Protein AF-D8TN83-F1 (afdb_monomer)

Secondary structure (DSSP, 8-state):
--TT---SPPPHHHHHHHHHHHHHH-TT-HHHHHHTSTT--HHHHHHHIIIII-TTS--SPPPHHHHHHHHHHHHHHTT-HHHHHHHSTT--HHHHHHH-

Solvent-accessible surface area (backbone atoms only — not comparable to full-atom values): 6010 Å² total; per-residue (Å²): 129,76,88,64,60,63,86,68,82,86,48,75,67,55,51,51,50,52,52,50,41,34,70,75,76,37,85,87,49,30,69,64,46,23,74,78,35,86,38,44,48,30,68,54,51,47,52,47,33,75,73,74,63,43,85,68,54,65,84,70,83,87,48,72,68,55,51,55,49,51,52,54,40,34,75,73,57,49,91,42,32,72,60,45,24,68,76,38,78,44,41,45,36,67,55,52,59,71,73,106

Sequence (100 aa):
VNPNITREKWTPEEDSRLTRFVQEIGVGKWATVARHLPGRTDQQCMGRWRRHLDPNIRKDAWTAEEDARLYALYQEYGSSWSMIAKCIANRTPQQCRGRW

Foldseek 3Di:
DPPFADPDDDDPVLLVLLLVCCVVVHPPPLCVSVVSVGNHHSVNSNVCCLQPVPPLADPDDDDPVLVVLLVVVCVVPNLPLCVSCVVRGRYHSVNSVVVD

pLDDT: mean 90.16, std 8.23, range [46.16, 96.69]

Organism: NCBI:txid3068

Structure (mmCIF, N/CA/C/O backbone):
data_AF-D8TN83-F1
#
_entry.id   AF-D8TN83-F1
#
loop_
_atom_site.group_PDB
_atom_site.id
_atom_site.type_symbol
_atom_site.label_atom_id
_atom_site.label_alt_id
_atom_site.label_comp_id
_atom_site.label_asym_id
_atom_site.label_entity_id
_atom_site.label_seq_id
_atom_site.pdbx_PDB_ins_code
_atom_site.Cartn_x
_atom_site.Cartn_y
_atom_site.Cartn_z
_atom_site.occupancy
_atom_site.B_iso_or_equiv
_atom_site.auth_seq_id
_atom_site.auth_comp_id
_atom_site.auth_asym_id
_atom_site.auth_atom_id
_atom_site.pdbx_PDB_model_num
ATOM 1 N N . VAL A 1 1 ? 25.699 3.093 -7.456 1.00 46.16 1 VAL A N 1
ATOM 2 C CA . VAL A 1 1 ? 24.230 3.306 -7.524 1.00 46.16 1 VAL A CA 1
ATOM 3 C C . VAL A 1 1 ? 23.801 2.985 -8.945 1.00 46.16 1 VAL A C 1
ATOM 5 O O . VAL A 1 1 ? 24.421 3.529 -9.845 1.00 46.16 1 VAL A O 1
ATOM 8 N N . ASN A 1 2 ? 22.844 2.073 -9.164 1.00 52.75 2 ASN A N 1
ATOM 9 C CA . ASN A 1 2 ? 22.409 1.709 -10.521 1.00 52.75 2 ASN A CA 1
ATOM 10 C C . ASN A 1 2 ? 21.725 2.924 -11.186 1.00 52.75 2 ASN A C 1
ATOM 12 O O . ASN A 1 2 ? 20.683 3.348 -10.683 1.00 52.75 2 ASN A O 1
ATOM 16 N N . PRO A 1 3 ? 22.279 3.489 -12.277 1.00 62.56 3 PRO A N 1
ATOM 17 C CA . PRO A 1 3 ? 21.786 4.732 -12.884 1.00 62.56 3 PRO A CA 1
ATOM 18 C C . PRO A 1 3 ? 20.418 4.577 -13.564 1.00 62.56 3 PRO A C 1
ATOM 20 O O . PRO A 1 3 ? 19.763 5.569 -13.849 1.00 62.56 3 PRO A O 1
ATOM 23 N N . ASN A 1 4 ? 19.962 3.340 -13.768 1.00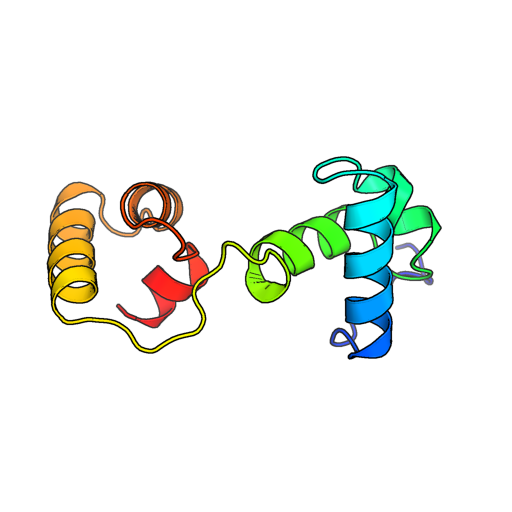 65.81 4 ASN A N 1
ATOM 24 C CA . ASN A 1 4 ? 18.706 3.035 -14.448 1.00 65.81 4 ASN A CA 1
ATOM 25 C C . ASN A 1 4 ? 17.491 2.958 -13.509 1.00 65.81 4 ASN A C 1
ATOM 27 O O . ASN A 1 4 ? 16.421 2.609 -13.982 1.00 65.81 4 ASN A O 1
ATOM 31 N N . ILE A 1 5 ? 17.622 3.212 -12.198 1.00 73.56 5 ILE A N 1
ATOM 32 C CA . ILE A 1 5 ? 16.485 3.124 -11.260 1.00 73.56 5 ILE A CA 1
ATOM 33 C C . ILE A 1 5 ? 15.769 4.473 -11.168 1.00 73.56 5 ILE A C 1
ATOM 35 O O . ILE A 1 5 ? 16.305 5.445 -10.631 1.00 73.56 5 ILE A O 1
ATOM 39 N N . THR A 1 6 ? 14.517 4.497 -11.611 1.00 73.75 6 THR A N 1
ATOM 40 C CA . THR A 1 6 ? 13.654 5.674 -11.594 1.00 73.75 6 THR A CA 1
ATOM 41 C C . THR A 1 6 ? 13.182 5.975 -10.170 1.00 73.75 6 THR A C 1
ATOM 43 O O . THR A 1 6 ? 12.550 5.147 -9.503 1.00 73.75 6 THR A O 1
ATOM 46 N N . ARG A 1 7 ? 13.469 7.193 -9.694 1.00 74.69 7 ARG A N 1
ATOM 47 C CA . ARG A 1 7 ? 12.954 7.741 -8.419 1.00 74.69 7 ARG A CA 1
ATOM 48 C C . ARG A 1 7 ? 11.657 8.540 -8.588 1.00 74.69 7 ARG A C 1
ATOM 50 O O . ARG A 1 7 ? 11.104 9.026 -7.606 1.00 74.69 7 ARG A O 1
ATOM 57 N N . GLU A 1 8 ? 11.188 8.682 -9.822 1.00 76.25 8 GLU A N 1
ATOM 58 C CA . GLU A 1 8 ? 10.007 9.464 -10.185 1.00 76.25 8 GLU A CA 1
ATOM 59 C C . GLU A 1 8 ? 8.701 8.793 -9.736 1.00 76.25 8 GLU A C 1
ATOM 61 O O . GLU A 1 8 ? 8.655 7.593 -9.429 1.00 76.25 8 GLU A O 1
ATOM 66 N N . LYS A 1 9 ? 7.624 9.588 -9.694 1.00 85.69 9 LYS A N 1
ATOM 67 C CA . LYS A 1 9 ? 6.270 9.114 -9.375 1.00 85.69 9 LYS A CA 1
ATOM 68 C C . LYS A 1 9 ? 5.835 8.046 -10.385 1.00 85.69 9 LYS A C 1
ATOM 70 O O . LYS A 1 9 ? 6.262 8.073 -11.531 1.00 85.69 9 LYS A O 1
ATOM 75 N N . TRP A 1 10 ? 5.018 7.097 -9.938 1.00 91.19 10 TRP A N 1
ATOM 76 C CA . TRP A 1 10 ? 4.426 6.084 -10.816 1.00 91.19 10 TRP A CA 1
ATOM 77 C C . TRP A 1 10 ? 3.451 6.731 -11.793 1.00 91.19 10 TRP A C 1
ATOM 79 O O . TRP A 1 10 ? 2.608 7.523 -11.360 1.00 91.19 10 TRP A O 1
ATOM 89 N N . THR A 1 11 ? 3.557 6.389 -13.075 1.00 92.25 11 THR A N 1
ATOM 90 C CA . THR A 1 11 ? 2.591 6.824 -14.090 1.00 92.25 11 THR A CA 1
ATOM 91 C C . THR A 1 11 ? 1.418 5.839 -14.211 1.00 92.25 11 THR A C 1
ATOM 93 O O . THR A 1 11 ? 1.556 4.665 -13.843 1.00 92.25 11 THR A O 1
ATOM 96 N N . PRO A 1 12 ? 0.257 6.268 -14.742 1.00 92.12 12 PRO A N 1
ATOM 97 C CA . PRO A 1 12 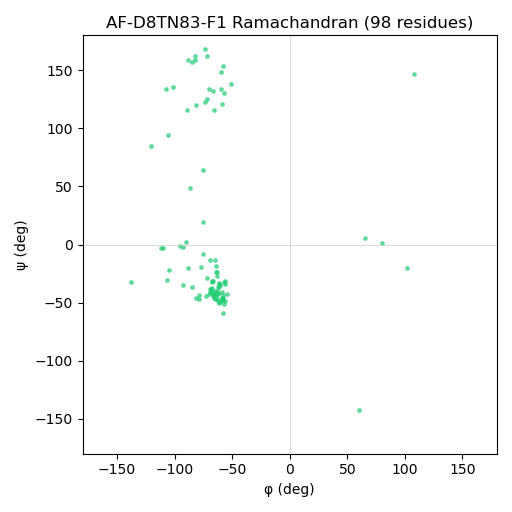? -0.871 5.371 -15.007 1.00 92.12 12 PRO A CA 1
ATOM 98 C C . PRO A 1 12 ? -0.518 4.199 -15.937 1.00 92.12 12 PRO A C 1
ATOM 100 O O . PRO A 1 12 ? -1.045 3.095 -15.790 1.00 92.12 12 PRO A O 1
ATOM 103 N N . GLU A 1 13 ? 0.398 4.408 -16.883 1.00 92.25 13 GLU A N 1
ATOM 104 C CA . GLU A 1 13 ? 0.875 3.373 -17.802 1.00 92.25 13 GLU A CA 1
ATOM 105 C C . GLU A 1 13 ? 1.722 2.333 -17.063 1.00 92.25 13 GLU A C 1
ATOM 107 O O . GLU A 1 13 ? 1.563 1.132 -17.293 1.00 92.25 13 GLU A O 1
ATOM 112 N N . GLU A 1 14 ? 2.602 2.773 -16.157 1.00 92.69 14 GLU A N 1
ATOM 113 C CA . GLU A 1 14 ? 3.373 1.875 -15.295 1.00 92.69 14 GLU A CA 1
ATOM 114 C C . GLU A 1 14 ? 2.461 1.080 -14.357 1.00 92.69 14 GLU A C 1
ATOM 116 O O . GLU A 1 14 ? 2.651 -0.126 -14.205 1.00 92.69 14 GLU A O 1
ATOM 121 N N . ASP A 1 15 ? 1.442 1.719 -13.778 1.00 94.50 15 ASP A N 1
ATOM 122 C CA . ASP A 1 15 ? 0.440 1.052 -12.941 1.00 94.50 15 ASP A CA 1
ATOM 123 C C . ASP A 1 15 ? -0.349 -0.002 -13.724 1.00 94.50 15 ASP A C 1
ATOM 125 O O . ASP A 1 15 ? -0.583 -1.107 -13.226 1.00 94.50 15 ASP A O 1
ATOM 129 N N . SER A 1 16 ? -0.725 0.314 -14.965 1.00 94.44 16 SER A N 1
ATOM 130 C CA . SER A 1 16 ? -1.438 -0.610 -15.852 1.00 94.44 16 SER A CA 1
ATOM 131 C C . SER A 1 16 ? -0.575 -1.824 -16.190 1.00 94.44 16 SER A C 1
ATOM 133 O O . SER A 1 16 ? -1.036 -2.963 -16.096 1.00 94.44 16 SER A O 1
ATOM 135 N N . ARG A 1 17 ? 0.707 -1.605 -16.517 1.00 94.62 17 ARG A N 1
ATOM 136 C CA . ARG A 1 17 ? 1.669 -2.691 -16.762 1.00 94.62 17 ARG A CA 1
ATOM 137 C C . ARG A 1 17 ? 1.897 -3.527 -15.511 1.00 94.62 17 ARG A C 1
ATOM 139 O O . ARG A 1 17 ? 1.837 -4.749 -15.590 1.00 94.62 17 ARG A O 1
ATOM 146 N N . LEU A 1 18 ?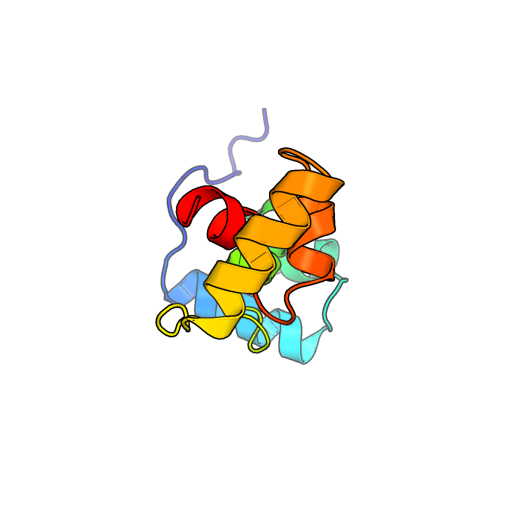 2.124 -2.889 -14.362 1.00 95.25 18 LEU A N 1
ATOM 147 C CA . LEU A 1 18 ? 2.311 -3.579 -13.089 1.00 95.25 18 LEU A CA 1
ATOM 148 C C . LEU A 1 18 ? 1.096 -4.448 -12.766 1.00 95.25 18 LEU A C 1
ATOM 150 O O . LEU A 1 18 ? 1.257 -5.620 -12.441 1.00 95.25 18 LEU A O 1
ATOM 154 N N . THR A 1 19 ? -0.110 -3.909 -12.925 1.00 95.12 19 T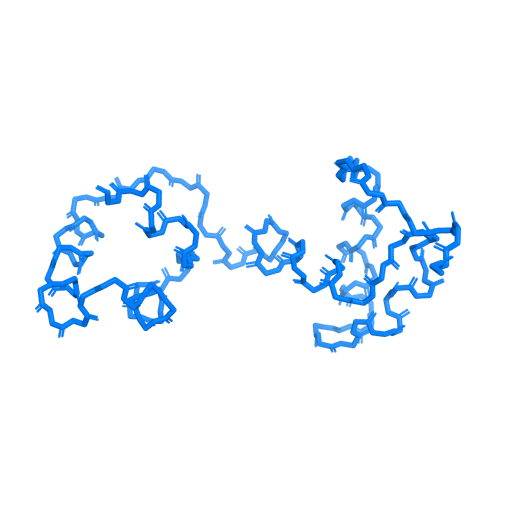HR A N 1
ATOM 155 C CA . THR A 1 19 ? -1.347 -4.650 -12.669 1.00 95.12 19 THR A CA 1
ATOM 156 C C . THR A 1 19 ? -1.487 -5.854 -13.584 1.00 95.12 19 THR A C 1
ATOM 158 O O . THR A 1 19 ? -1.701 -6.966 -13.103 1.00 95.12 19 THR A O 1
ATOM 161 N N . ARG A 1 20 ? -1.279 -5.656 -14.887 1.00 95.81 20 ARG A N 1
ATOM 162 C CA . ARG A 1 20 ? -1.313 -6.730 -15.878 1.00 95.81 20 ARG A CA 1
ATOM 163 C C . ARG A 1 20 ? -0.309 -7.838 -15.554 1.00 95.81 20 ARG A C 1
ATOM 165 O O . ARG A 1 20 ? -0.685 -9.001 -15.474 1.00 95.81 20 ARG A O 1
ATOM 172 N N . PHE A 1 21 ? 0.956 -7.494 -15.320 1.00 95.44 21 PHE A N 1
ATOM 173 C CA . PHE A 1 21 ? 1.992 -8.492 -15.047 1.00 95.44 21 PHE A CA 1
ATOM 174 C C . PHE A 1 21 ? 1.784 -9.208 -13.714 1.00 95.44 21 PHE A C 1
ATOM 176 O O . PHE A 1 21 ? 2.094 -10.389 -13.608 1.00 95.44 21 PHE A O 1
ATOM 183 N N . VAL A 1 22 ? 1.229 -8.542 -12.700 1.00 95.25 22 VAL A N 1
ATOM 184 C CA . VAL A 1 22 ? 0.860 -9.206 -11.443 1.00 95.25 22 VAL A CA 1
ATOM 185 C C . VAL A 1 22 ? -0.287 -10.195 -11.651 1.00 95.25 22 VAL A C 1
ATOM 187 O O . VAL A 1 22 ? -0.254 -11.268 -11.052 1.00 95.25 22 VAL A O 1
ATOM 190 N N . GLN A 1 23 ? -1.257 -9.881 -12.512 1.00 93.38 23 GLN A N 1
ATOM 191 C CA . GLN A 1 23 ? -2.331 -10.810 -12.878 1.00 93.38 23 GLN A CA 1
ATOM 192 C C . GLN A 1 23 ? -1.809 -12.011 -13.682 1.00 93.38 23 GLN A C 1
ATOM 194 O O . GLN A 1 23 ? -2.206 -13.138 -13.406 1.00 93.38 23 GLN A O 1
ATOM 199 N N . GLU A 1 24 ? -0.895 -11.791 -14.632 1.00 94.69 24 GLU A N 1
ATOM 200 C CA . GLU A 1 24 ? -0.320 -12.855 -15.471 1.00 94.69 24 GLU A CA 1
ATOM 201 C C . GLU A 1 24 ? 0.667 -13.755 -14.698 1.00 94.69 24 GLU A C 1
ATOM 203 O O . GLU A 1 24 ? 0.645 -14.978 -14.830 1.00 94.69 24 GLU A O 1
ATOM 208 N N . ILE A 1 25 ? 1.554 -13.170 -13.887 1.00 94.69 25 ILE A N 1
ATOM 209 C CA . ILE A 1 25 ? 2.657 -13.886 -13.222 1.00 94.69 25 ILE A CA 1
ATOM 210 C C . ILE A 1 25 ? 2.257 -14.375 -11.816 1.00 94.69 25 ILE A C 1
ATOM 212 O O . ILE A 1 25 ? 2.712 -15.439 -11.365 1.00 94.69 25 ILE A O 1
ATOM 216 N N . GLY A 1 26 ? 1.425 -13.600 -11.119 1.00 91.31 26 GLY A N 1
ATOM 217 C CA . GLY A 1 26 ? 0.972 -13.828 -9.748 1.00 91.31 26 GLY A CA 1
ATOM 218 C C . GLY A 1 26 ? 1.583 -12.86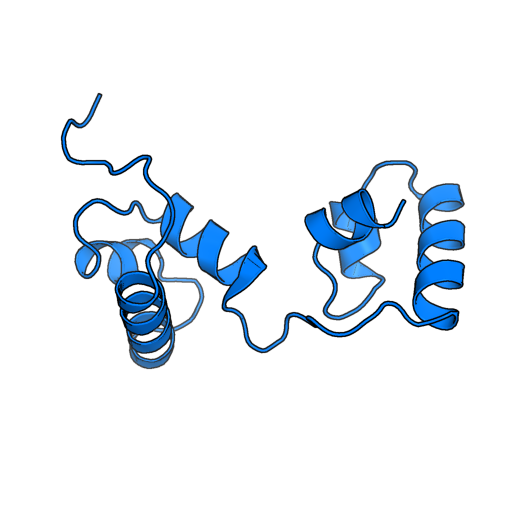8 -8.718 1.00 91.31 26 GLY A C 1
ATOM 219 O O . GLY A 1 26 ? 2.751 -12.466 -8.800 1.00 91.31 26 GLY A O 1
ATOM 220 N N . VAL A 1 27 ? 0.792 -12.545 -7.690 1.00 91.69 27 VAL A N 1
ATOM 221 C CA . VAL A 1 27 ? 1.205 -11.720 -6.542 1.00 91.69 27 VAL A CA 1
ATOM 222 C C . VAL A 1 27 ? 2.377 -12.385 -5.811 1.00 91.69 27 VAL A C 1
ATOM 224 O O . VAL A 1 27 ? 2.352 -13.579 -5.529 1.00 91.69 27 VAL A O 1
ATOM 227 N N . GLY A 1 28 ? 3.416 -11.611 -5.485 1.00 89.12 28 GLY A N 1
ATOM 228 C CA . GLY A 1 28 ? 4.594 -12.105 -4.757 1.00 89.12 28 GLY A CA 1
ATOM 229 C C . GLY A 1 28 ? 5.821 -12.373 -5.631 1.00 89.12 28 GLY A C 1
ATOM 230 O O . GLY A 1 28 ? 6.942 -12.333 -5.128 1.00 89.12 28 GLY A O 1
ATOM 231 N N . LYS A 1 29 ? 5.656 -12.551 -6.947 1.00 93.62 29 LYS A N 1
ATOM 232 C CA . LYS A 1 29 ? 6.766 -12.787 -7.890 1.00 93.62 29 LYS A CA 1
ATOM 233 C C . LYS A 1 29 ? 7.382 -11.477 -8.412 1.00 93.62 29 LYS A C 1
ATOM 235 O O . LYS A 1 29 ? 7.603 -11.304 -9.612 1.00 93.62 29 LYS A O 1
ATOM 240 N N . TRP A 1 30 ? 7.685 -10.550 -7.501 1.00 94.75 30 TRP A N 1
ATOM 241 C CA . TRP A 1 30 ? 8.087 -9.169 -7.814 1.00 94.75 30 TRP A CA 1
ATOM 242 C C . TRP A 1 30 ? 9.366 -9.061 -8.637 1.00 94.75 30 TRP A C 1
ATOM 244 O O . TRP A 1 30 ? 9.443 -8.217 -9.521 1.00 94.75 30 TRP A O 1
ATOM 254 N N . ALA A 1 31 ? 10.339 -9.942 -8.394 1.00 93.25 31 ALA A N 1
ATOM 255 C CA . ALA A 1 31 ? 11.573 -9.983 -9.173 1.00 93.25 31 ALA A CA 1
ATOM 256 C C . ALA A 1 31 ? 11.312 -10.272 -10.657 1.00 93.25 31 ALA A C 1
ATOM 258 O O . ALA A 1 31 ? 11.999 -9.727 -11.512 1.00 93.25 31 ALA A O 1
ATOM 259 N N . THR A 1 32 ? 10.308 -11.094 -10.974 1.00 93.38 32 THR A N 1
ATOM 260 C CA . THR A 1 32 ? 9.930 -11.391 -12.363 1.00 93.38 32 THR A CA 1
ATOM 261 C C . THR A 1 32 ? 9.115 -10.254 -12.957 1.00 93.38 32 THR A C 1
ATOM 263 O O . THR A 1 32 ? 9.415 -9.818 -14.060 1.00 93.38 32 THR A O 1
ATOM 266 N N . VAL A 1 33 ? 8.162 -9.708 -12.199 1.00 94.12 33 VAL A N 1
ATOM 267 C CA . VAL A 1 33 ? 7.366 -8.542 -12.613 1.00 94.12 33 VAL A CA 1
ATOM 268 C C . VAL A 1 33 ? 8.258 -7.334 -12.937 1.00 94.12 33 VAL A C 1
ATOM 270 O O . VAL A 1 33 ? 8.079 -6.701 -13.973 1.00 94.12 33 VAL A O 1
ATOM 273 N N . ALA A 1 34 ? 9.270 -7.053 -12.111 1.00 93.12 34 ALA A N 1
ATOM 274 C CA . ALA A 1 34 ? 10.194 -5.936 -12.309 1.00 93.12 34 ALA A CA 1
ATOM 275 C C . ALA A 1 34 ? 11.021 -6.044 -13.601 1.00 93.12 34 ALA A C 1
ATOM 277 O O . ALA A 1 34 ? 11.366 -5.021 -14.185 1.00 93.12 34 ALA A O 1
ATOM 278 N N . ARG A 1 35 ? 11.280 -7.257 -14.122 1.00 92.50 35 ARG A N 1
ATOM 279 C CA . ARG A 1 35 ? 11.956 -7.422 -15.428 1.00 92.50 35 ARG A CA 1
ATOM 280 C C . ARG A 1 35 ? 11.146 -6.838 -16.585 1.00 92.50 35 ARG A C 1
ATOM 282 O O . ARG A 1 35 ? 11.727 -6.490 -17.607 1.00 92.50 35 ARG A O 1
ATOM 289 N N . HIS A 1 36 ? 9.829 -6.718 -16.424 1.00 90.88 36 HIS A N 1
ATOM 290 C CA . HIS A 1 36 ? 8.931 -6.143 -17.422 1.00 90.88 36 HIS A CA 1
ATOM 291 C C . HIS A 1 36 ? 8.632 -4.649 -17.192 1.00 90.88 36 HIS A C 1
ATOM 293 O O . HIS A 1 36 ? 7.909 -4.034 -17.979 1.00 90.88 36 HIS A O 1
ATOM 299 N N . LEU A 1 37 ? 9.185 -4.052 -16.131 1.00 90.06 37 LEU A N 1
ATOM 300 C CA . LEU A 1 37 ? 9.030 -2.640 -15.783 1.00 90.06 37 LEU A CA 1
ATOM 301 C C . LEU A 1 37 ? 10.412 -1.974 -15.748 1.00 90.06 37 LEU A C 1
ATOM 303 O O . LEU A 1 37 ? 11.030 -1.885 -14.684 1.00 90.06 37 LEU A O 1
ATOM 307 N N . PRO A 1 38 ? 10.929 -1.520 -16.905 1.00 87.94 38 PRO A N 1
ATOM 308 C CA . PRO A 1 38 ? 12.246 -0.907 -16.966 1.00 87.94 38 PRO A CA 1
ATOM 309 C C . PRO A 1 38 ? 12.315 0.296 -16.024 1.00 87.94 38 PRO A C 1
ATOM 311 O O . PRO A 1 38 ? 11.436 1.153 -16.007 1.00 87.94 38 PRO A O 1
ATOM 314 N N . GLY A 1 39 ? 13.364 0.324 -15.209 1.00 88.38 39 GLY A N 1
ATOM 315 C CA . GLY A 1 39 ? 13.603 1.367 -14.217 1.00 88.38 39 GLY A CA 1
ATOM 316 C C . GLY A 1 39 ? 12.820 1.255 -12.911 1.00 88.38 39 GLY A C 1
ATOM 317 O O . GLY A 1 39 ? 13.038 2.076 -12.018 1.00 88.38 39 GLY A O 1
ATOM 318 N N . ARG A 1 40 ? 11.997 0.213 -12.733 1.00 91.06 40 ARG A N 1
ATOM 319 C CA . ARG A 1 40 ? 11.390 -0.127 -11.441 1.00 91.06 40 ARG A CA 1
ATOM 320 C C . ARG A 1 40 ? 12.028 -1.376 -10.847 1.00 91.06 40 ARG A C 1
ATOM 322 O O . ARG A 1 40 ? 12.214 -2.384 -11.519 1.00 91.06 40 ARG A O 1
ATOM 329 N N . THR A 1 41 ? 12.351 -1.321 -9.560 1.00 92.75 41 THR A N 1
ATOM 330 C CA . THR A 1 41 ? 12.828 -2.488 -8.811 1.00 92.75 41 THR A CA 1
ATOM 331 C C . THR A 1 41 ? 11.665 -3.350 -8.333 1.00 92.75 41 THR A C 1
ATOM 333 O O . THR A 1 41 ? 10.517 -2.909 -8.238 1.00 92.75 41 THR A O 1
ATOM 336 N N . ASP A 1 42 ? 11.970 -4.589 -7.969 1.00 92.81 42 ASP A N 1
ATOM 337 C CA . ASP A 1 42 ? 11.048 -5.521 -7.322 1.00 92.81 42 ASP A CA 1
ATOM 338 C C . ASP A 1 42 ? 10.431 -4.933 -6.042 1.00 92.81 42 ASP A C 1
ATOM 340 O O . ASP A 1 42 ? 9.216 -5.000 -5.845 1.00 92.81 42 ASP A O 1
ATOM 344 N N . GLN A 1 43 ? 11.238 -4.264 -5.214 1.00 91.44 43 GLN A N 1
ATOM 345 C CA . GLN A 1 43 ? 10.768 -3.578 -4.010 1.00 91.44 43 GLN A CA 1
ATOM 346 C C . GLN A 1 43 ? 9.798 -2.434 -4.330 1.00 91.44 43 GLN A C 1
ATOM 348 O O . GLN A 1 43 ? 8.792 -2.268 -3.634 1.00 91.44 43 GLN A O 1
ATOM 353 N N . GLN A 1 44 ? 10.063 -1.659 -5.389 1.00 92.94 44 GLN A N 1
ATOM 354 C CA . GLN A 1 44 ? 9.160 -0.598 -5.839 1.00 92.94 44 GLN A CA 1
ATOM 355 C C . GLN A 1 44 ? 7.837 -1.180 -6.349 1.00 92.94 44 GLN A C 1
ATOM 357 O O . GLN A 1 44 ? 6.779 -0.680 -5.969 1.00 92.94 44 GLN A O 1
ATOM 362 N N . CYS A 1 45 ? 7.884 -2.254 -7.142 1.00 94.38 45 CYS A N 1
ATOM 363 C CA . CYS A 1 45 ? 6.694 -2.940 -7.651 1.00 94.38 45 CYS A CA 1
ATOM 364 C C . CYS A 1 45 ? 5.829 -3.482 -6.504 1.00 94.38 45 CYS A C 1
ATOM 366 O O . CYS A 1 45 ? 4.632 -3.203 -6.435 1.00 94.38 45 CYS A O 1
ATOM 368 N N . MET A 1 46 ? 6.448 -4.189 -5.553 1.00 94.12 46 MET A N 1
ATOM 369 C CA . MET A 1 46 ? 5.774 -4.701 -4.358 1.00 94.12 46 MET A CA 1
ATOM 370 C C . MET 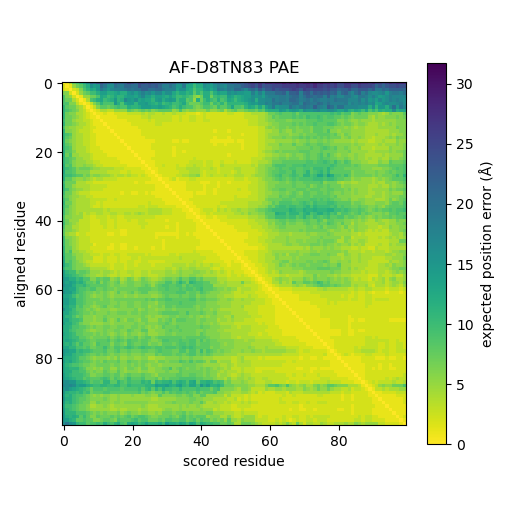A 1 46 ? 5.138 -3.572 -3.542 1.00 94.12 46 MET A C 1
ATOM 372 O O . MET A 1 46 ? 3.987 -3.676 -3.116 1.00 94.12 46 MET A O 1
ATOM 376 N N . GLY A 1 47 ? 5.895 -2.498 -3.300 1.00 92.25 47 GLY A N 1
ATOM 377 C CA . GLY A 1 47 ? 5.431 -1.349 -2.534 1.00 92.25 47 GLY A CA 1
ATOM 378 C C . GLY A 1 47 ? 4.252 -0.650 -3.204 1.00 92.25 47 GLY A C 1
ATOM 379 O O . GLY A 1 47 ? 3.285 -0.316 -2.522 1.00 92.25 47 GLY A O 1
ATOM 380 N N . ARG A 1 48 ? 4.303 -0.471 -4.530 1.00 94.12 48 ARG A N 1
ATOM 381 C CA . ARG A 1 48 ? 3.216 0.135 -5.305 1.00 94.12 48 ARG A CA 1
ATOM 382 C C . ARG A 1 48 ? 1.958 -0.724 -5.264 1.00 94.12 48 ARG A C 1
ATOM 384 O O . ARG A 1 48 ? 0.886 -0.199 -4.963 1.00 94.12 48 ARG A O 1
ATOM 391 N N . TRP A 1 49 ? 2.102 -2.033 -5.476 1.00 94.00 49 TRP A N 1
ATOM 392 C CA . TRP A 1 49 ? 0.986 -2.973 -5.423 1.00 94.00 49 TRP A CA 1
ATOM 393 C C . TRP A 1 49 ? 0.279 -2.939 -4.068 1.00 94.00 49 TRP A C 1
ATOM 395 O O . TRP A 1 49 ? -0.887 -2.562 -3.989 1.00 94.00 49 TRP A O 1
ATOM 405 N N . ARG A 1 50 ? 1.020 -3.219 -2.988 1.00 90.38 50 ARG A N 1
ATOM 406 C CA . ARG A 1 50 ? 0.486 -3.335 -1.619 1.00 90.38 50 ARG A CA 1
ATOM 407 C C . ARG A 1 50 ? -0.092 -2.044 -1.039 1.00 90.38 50 ARG A C 1
ATOM 409 O O . ARG A 1 50 ? -0.709 -2.092 0.020 1.00 90.38 50 ARG A O 1
ATOM 416 N N . ARG A 1 51 ? 0.164 -0.889 -1.659 1.00 88.69 51 ARG A N 1
ATOM 417 C CA . ARG A 1 51 ? -0.331 0.413 -1.183 1.00 88.69 51 ARG A CA 1
ATOM 418 C C . ARG A 1 51 ? -1.455 0.981 -2.040 1.00 88.69 51 ARG A C 1
ATOM 420 O O . ARG A 1 51 ? -2.276 1.720 -1.509 1.00 88.69 51 ARG A O 1
ATOM 427 N N . HIS A 1 52 ? -1.478 0.682 -3.341 1.00 89.12 52 HIS A N 1
ATOM 428 C CA . HIS A 1 52 ? -2.343 1.402 -4.281 1.00 89.12 52 HIS A CA 1
ATOM 429 C C . HIS A 1 52 ? -3.065 0.537 -5.318 1.00 89.12 52 HIS A C 1
ATOM 431 O O . HIS A 1 52 ? -4.162 0.926 -5.730 1.00 89.12 52 HIS A O 1
ATOM 437 N N . LEU A 1 53 ? -2.471 -0.571 -5.776 1.00 92.19 53 LEU A N 1
ATOM 438 C CA . LEU A 1 53 ? -3.008 -1.335 -6.914 1.00 92.19 53 LEU A CA 1
ATOM 439 C C . LEU A 1 53 ? -3.706 -2.630 -6.517 1.00 92.19 53 LEU A C 1
ATOM 441 O O . LEU A 1 53 ? -4.531 -3.109 -7.287 1.00 92.19 53 LEU A O 1
ATOM 445 N N . ASP A 1 54 ? -3.406 -3.182 -5.340 1.00 90.44 54 ASP A N 1
ATOM 446 C CA . ASP A 1 54 ? -4.101 -4.370 -4.856 1.00 90.44 54 ASP A CA 1
ATOM 447 C C . ASP A 1 54 ? -5.612 -4.077 -4.756 1.00 90.44 54 ASP A C 1
ATOM 449 O O . ASP A 1 54 ? -6.000 -3.139 -4.048 1.00 90.44 54 ASP A O 1
ATOM 453 N N . PRO A 1 55 ? -6.471 -4.837 -5.462 1.00 88.50 55 PRO A N 1
ATOM 454 C CA . PRO A 1 55 ? -7.912 -4.598 -5.479 1.00 88.50 55 PRO A CA 1
ATOM 455 C C . PRO A 1 55 ? -8.559 -4.788 -4.104 1.00 88.50 55 PRO A C 1
ATOM 457 O O . PRO A 1 55 ? -9.646 -4.267 -3.871 1.00 88.50 55 PRO A O 1
ATOM 460 N N . ASN A 1 56 ? -7.891 -5.483 -3.179 1.00 87.44 56 ASN A N 1
ATOM 461 C CA . ASN A 1 56 ? -8.373 -5.635 -1.811 1.00 87.44 56 ASN A CA 1
ATOM 462 C C . ASN A 1 56 ? -8.173 -4.369 -0.968 1.00 87.44 56 ASN A C 1
ATOM 464 O O . ASN A 1 56 ? -8.652 -4.319 0.157 1.00 87.44 56 ASN A O 1
ATOM 468 N N . ILE A 1 57 ? -7.469 -3.343 -1.457 1.00 88.62 57 ILE A N 1
ATOM 469 C CA . ILE A 1 57 ? -7.275 -2.097 -0.709 1.00 88.62 57 ILE A CA 1
ATOM 470 C C . ILE A 1 57 ? -8.503 -1.204 -0.866 1.00 88.62 57 ILE A C 1
ATOM 472 O O . ILE A 1 57 ? -8.820 -0.732 -1.961 1.00 88.62 57 ILE A O 1
ATOM 476 N N . ARG A 1 58 ? -9.141 -0.890 0.260 1.00 87.94 58 ARG A N 1
ATOM 477 C CA . ARG A 1 58 ? -10.258 0.053 0.330 1.00 87.94 58 ARG A CA 1
ATOM 478 C C . ARG A 1 58 ? -9.788 1.485 0.126 1.00 87.94 58 ARG A C 1
ATOM 480 O O . ARG A 1 58 ? -8.904 1.966 0.837 1.00 87.94 58 ARG A O 1
ATOM 487 N N . LYS A 1 59 ? -10.391 2.172 -0.844 1.00 84.69 59 LYS A N 1
ATOM 488 C CA . LYS A 1 59 ? -10.099 3.574 -1.207 1.00 84.69 59 LYS A CA 1
ATOM 489 C C . LYS A 1 59 ? -11.236 4.532 -0.845 1.00 84.69 59 LYS A C 1
ATOM 491 O O . LYS A 1 59 ? -11.112 5.732 -1.058 1.00 84.69 59 LYS A O 1
ATOM 496 N N . ASP A 1 60 ? -12.327 3.997 -0.322 1.00 88.00 60 ASP A N 1
ATOM 497 C CA . ASP A 1 60 ? -13.495 4.728 0.141 1.00 88.00 60 ASP A CA 1
ATOM 498 C C . ASP A 1 60 ? -13.234 5.448 1.473 1.00 88.00 60 ASP A C 1
ATOM 500 O O . ASP A 1 60 ? -12.212 5.231 2.138 1.00 88.00 60 ASP A O 1
ATOM 504 N N . ALA A 1 61 ? -14.161 6.336 1.839 1.00 90.56 61 ALA A N 1
ATOM 505 C CA . ALA A 1 61 ? -14.107 7.091 3.085 1.00 90.56 61 ALA A CA 1
ATOM 506 C C . ALA A 1 61 ? -14.062 6.158 4.306 1.00 90.56 61 ALA A C 1
ATOM 508 O O . ALA A 1 61 ? -14.516 5.017 4.247 1.00 90.56 61 ALA A O 1
ATOM 509 N N . TRP A 1 62 ? -13.480 6.639 5.404 1.00 92.81 62 TRP A N 1
ATOM 510 C CA . TRP A 1 62 ? -13.490 5.918 6.674 1.00 92.81 62 TRP A CA 1
ATOM 511 C C . TRP A 1 62 ? -14.897 5.921 7.261 1.00 92.81 62 TRP A C 1
ATOM 513 O O . TRP A 1 62 ? -15.567 6.954 7.283 1.00 92.81 62 TRP A O 1
ATOM 523 N N . THR A 1 63 ? -15.330 4.755 7.716 1.00 93.19 63 THR A N 1
ATOM 524 C CA . THR A 1 63 ? -16.586 4.586 8.448 1.00 93.19 63 THR A CA 1
ATOM 525 C C . THR A 1 63 ? -16.381 4.865 9.938 1.00 93.19 63 THR A C 1
ATOM 527 O O . THR A 1 63 ? -15.266 4.746 10.453 1.00 93.19 63 THR A O 1
ATOM 530 N N . ALA A 1 64 ? -17.456 5.212 10.650 1.00 93.75 64 ALA A N 1
ATOM 531 C CA . ALA A 1 64 ? -17.392 5.454 12.092 1.00 93.75 64 ALA A CA 1
ATOM 532 C C . ALA A 1 64 ? -16.948 4.193 12.859 1.00 93.75 64 ALA A C 1
ATOM 534 O O . ALA A 1 64 ? -16.232 4.279 13.855 1.00 93.75 64 ALA A O 1
ATOM 535 N N . GLU A 1 65 ? -17.318 3.012 12.361 1.00 92.62 65 GLU A N 1
ATOM 536 C CA . GLU A 1 65 ? -16.911 1.718 12.902 1.00 92.62 65 GLU A CA 1
ATOM 537 C C . GLU A 1 65 ? -15.405 1.480 12.729 1.00 92.62 65 GLU A C 1
ATOM 539 O O . GLU A 1 65 ? -14.741 0.998 13.650 1.00 92.62 65 GLU A O 1
ATOM 544 N N . GLU A 1 66 ? -14.847 1.828 11.564 1.00 93.38 66 GLU A N 1
ATOM 545 C CA . GLU A 1 66 ? -13.403 1.752 11.326 1.00 93.38 66 GLU A CA 1
ATOM 546 C C . GLU A 1 66 ? -12.632 2.725 12.223 1.00 93.38 66 GLU A C 1
ATOM 548 O O . GLU A 1 66 ? -11.590 2.343 12.752 1.00 93.38 66 GLU A O 1
ATOM 553 N N . ASP A 1 67 ? -13.142 3.941 12.436 1.00 94.06 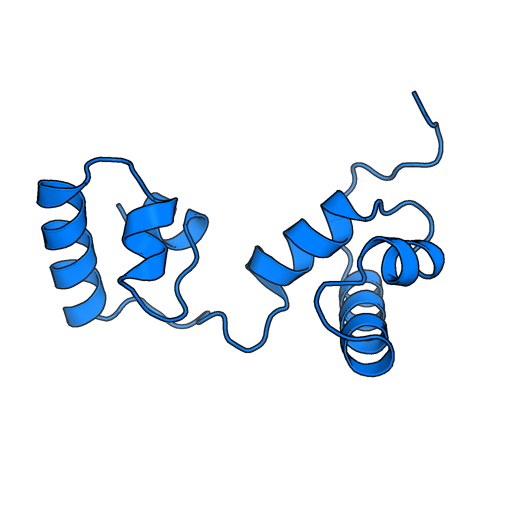67 ASP A N 1
ATOM 554 C CA . ASP A 1 67 ? -12.519 4.930 13.323 1.00 94.06 67 ASP A CA 1
ATOM 555 C C . ASP A 1 67 ? -12.531 4.483 14.787 1.00 94.06 67 ASP A C 1
ATOM 557 O O . ASP A 1 67 ? -11.499 4.533 15.462 1.00 94.06 67 ASP A O 1
ATOM 561 N N . ALA A 1 68 ? -13.671 3.987 15.277 1.00 94.88 68 ALA A N 1
ATOM 562 C CA . ALA A 1 68 ? -13.781 3.448 16.631 1.00 94.88 68 ALA A CA 1
ATOM 563 C C . ALA A 1 68 ? -12.805 2.279 16.837 1.00 94.88 68 ALA A C 1
ATOM 565 O O . ALA A 1 68 ? -12.134 2.181 17.868 1.00 94.88 68 ALA A O 1
ATOM 566 N N . ARG A 1 69 ? -12.671 1.416 15.823 1.00 94.56 69 ARG A N 1
ATOM 567 C CA . ARG A 1 69 ? -11.732 0.295 15.848 1.00 94.56 69 ARG A CA 1
ATOM 568 C C . ARG A 1 69 ? -10.278 0.752 15.779 1.00 94.56 69 ARG A C 1
ATOM 570 O O . ARG A 1 69 ? -9.451 0.206 16.502 1.00 94.56 69 ARG A O 1
ATOM 577 N N . LEU A 1 70 ? -9.963 1.752 14.957 1.00 95.25 70 LEU A N 1
ATOM 578 C CA . LEU A 1 70 ? -8.635 2.365 14.880 1.00 95.25 70 LEU A CA 1
ATOM 579 C C . LEU A 1 70 ? -8.217 2.936 16.236 1.00 95.25 70 LEU A C 1
ATOM 581 O O . LEU A 1 70 ? -7.110 2.658 16.692 1.00 95.25 70 LEU A O 1
ATOM 585 N N . TYR A 1 71 ? -9.118 3.665 16.897 1.00 95.62 71 TYR A N 1
ATOM 586 C CA . TYR A 1 71 ? -8.879 4.213 18.227 1.00 95.62 71 TYR A CA 1
ATOM 587 C C . TYR A 1 71 ? -8.624 3.110 19.258 1.00 95.62 71 TYR A C 1
ATOM 589 O O . TYR A 1 71 ? -7.605 3.145 19.946 1.00 95.62 71 TYR A O 1
ATOM 597 N N . ALA A 1 72 ? -9.495 2.097 19.325 1.00 96.25 72 ALA A N 1
ATOM 598 C CA . ALA A 1 72 ? -9.343 0.981 20.258 1.00 96.25 72 ALA A CA 1
ATOM 599 C C . ALA A 1 72 ? -8.017 0.226 20.054 1.00 96.25 72 ALA A C 1
ATOM 601 O O . ALA A 1 72 ? -7.283 -0.020 21.009 1.00 96.25 72 ALA A O 1
ATOM 602 N N . LEU A 1 73 ? -7.665 -0.076 18.801 1.00 95.94 73 LEU A N 1
ATOM 603 C CA . LEU A 1 73 ? -6.418 -0.764 18.467 1.00 95.94 73 LEU A CA 1
ATOM 604 C C . LEU A 1 73 ? -5.178 0.090 18.754 1.00 95.94 73 LEU A C 1
ATOM 606 O O . LEU A 1 73 ? -4.131 -0.460 19.088 1.00 95.94 73 LEU A O 1
ATOM 610 N N . TYR A 1 74 ? -5.268 1.418 18.635 1.00 96.25 74 TYR A N 1
ATOM 611 C CA . TYR A 1 74 ? -4.175 2.308 19.023 1.00 96.25 74 TYR A CA 1
ATOM 612 C C . TYR A 1 74 ? -3.962 2.318 20.541 1.00 96.25 74 TYR A C 1
ATOM 614 O O . TYR A 1 74 ? -2.818 2.326 20.986 1.00 96.25 74 TYR A O 1
ATOM 622 N N . GLN A 1 75 ? -5.032 2.266 21.343 1.00 96.69 75 GLN A N 1
ATOM 623 C CA . GLN A 1 75 ? -4.895 2.135 22.800 1.00 96.69 75 GLN A CA 1
ATOM 624 C C . GLN A 1 75 ? -4.190 0.828 23.194 1.00 96.69 75 GLN A C 1
ATOM 626 O O . GLN A 1 75 ? -3.429 0.809 24.156 1.00 96.69 75 GLN A O 1
ATOM 631 N N . GLU A 1 76 ? -4.407 -0.250 22.438 1.00 95.88 76 GLU A N 1
ATOM 632 C CA . GLU A 1 76 ? -3.810 -1.562 22.708 1.00 95.88 76 GLU A CA 1
ATOM 633 C C . GLU A 1 76 ? -2.366 -1.693 22.189 1.00 95.88 76 GLU A C 1
ATOM 635 O O . GLU A 1 76 ? -1.484 -2.167 22.903 1.00 95.88 76 GLU A O 1
ATOM 640 N N . TYR A 1 77 ? -2.103 -1.271 20.948 1.00 95.31 77 TYR A N 1
ATOM 641 C CA . TYR A 1 77 ? -0.837 -1.531 20.246 1.00 95.31 77 TYR A CA 1
ATOM 642 C C . TYR A 1 77 ? 0.033 -0.285 20.013 1.00 95.31 77 TYR A C 1
ATOM 644 O O . TYR A 1 77 ? 1.129 -0.390 19.442 1.00 95.31 77 TYR A O 1
ATOM 652 N N . GLY A 1 78 ? -0.437 0.901 20.403 1.00 94.12 78 GLY A N 1
ATOM 653 C CA . GLY A 1 78 ? 0.222 2.179 20.138 1.00 94.12 78 GLY A CA 1
ATOM 654 C C . GLY A 1 78 ? 0.389 2.458 18.642 1.00 94.12 78 GLY A C 1
ATOM 655 O O . GLY A 1 78 ? -0.436 2.088 17.812 1.00 94.12 78 GLY A O 1
ATOM 656 N N . SER A 1 79 ? 1.514 3.063 18.257 1.00 93.12 79 SER A N 1
ATOM 657 C CA . SER A 1 79 ? 1.829 3.425 16.863 1.00 93.12 79 SER A CA 1
ATOM 658 C C . SER A 1 79 ? 2.236 2.242 15.966 1.00 93.12 79 SER A C 1
ATOM 660 O O . SER A 1 79 ? 2.832 2.426 14.898 1.00 93.12 79 SER A O 1
ATOM 662 N N . SER A 1 80 ? 1.893 1.013 16.358 1.00 94.31 80 SER A N 1
ATOM 663 C CA . SER A 1 80 ? 2.159 -0.215 15.605 1.00 94.31 80 SER A CA 1
ATOM 664 C C . SER A 1 80 ? 1.204 -0.370 14.413 1.00 94.31 80 SER A C 1
ATOM 666 O O . SER A 1 80 ? 0.429 -1.322 14.330 1.00 94.31 80 SER A O 1
ATOM 668 N N . TRP A 1 81 ? 1.276 0.539 13.435 1.00 93.62 81 TRP A N 1
ATOM 669 C CA . TRP A 1 81 ? 0.351 0.608 12.291 1.00 93.62 81 TRP A CA 1
ATOM 670 C C . TRP A 1 81 ? 0.262 -0.682 11.474 1.00 93.62 81 TRP A C 1
ATOM 672 O O . TRP A 1 81 ? -0.788 -0.995 10.921 1.00 93.62 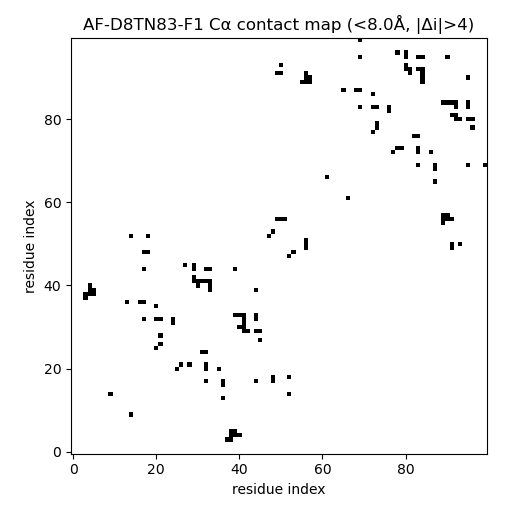81 TRP A O 1
ATOM 682 N N . SER A 1 82 ? 1.353 -1.446 11.400 1.00 91.50 82 SER A N 1
ATOM 683 C CA . SER A 1 82 ? 1.369 -2.756 10.742 1.00 91.50 82 SER A CA 1
ATOM 684 C C . SER A 1 82 ? 0.515 -3.796 11.467 1.00 91.50 82 SER A C 1
ATOM 686 O O . SER A 1 82 ? -0.006 -4.692 10.812 1.00 91.50 82 SER A O 1
ATOM 688 N N . MET A 1 83 ? 0.388 -3.704 12.794 1.00 92.38 83 MET A N 1
ATOM 689 C CA . MET A 1 83 ? -0.484 -4.569 13.593 1.00 92.38 83 MET A CA 1
ATOM 690 C C . MET A 1 83 ? -1.934 -4.097 13.484 1.00 92.38 83 MET A C 1
ATOM 692 O O . MET A 1 83 ? -2.814 -4.882 13.152 1.00 92.38 83 MET A O 1
ATOM 696 N N . ILE A 1 84 ? -2.158 -2.789 13.630 1.00 94.12 84 ILE A N 1
ATOM 697 C CA . ILE A 1 84 ? -3.483 -2.169 13.509 1.00 94.12 84 ILE A CA 1
ATOM 698 C C . ILE A 1 84 ? -4.122 -2.483 12.149 1.00 94.12 84 ILE A C 1
ATOM 700 O O . ILE A 1 84 ? -5.252 -2.961 12.088 1.00 94.12 84 ILE A O 1
ATOM 704 N N . ALA A 1 85 ? -3.383 -2.301 11.053 1.00 92.25 85 ALA A N 1
ATOM 705 C CA . ALA A 1 85 ? -3.865 -2.585 9.701 1.00 92.25 85 ALA A CA 1
ATOM 706 C C . ALA A 1 85 ? -4.182 -4.070 9.452 1.00 92.25 85 ALA A C 1
ATOM 708 O O . ALA A 1 85 ? -4.980 -4.383 8.579 1.00 92.25 85 ALA A O 1
ATOM 709 N N . LYS A 1 86 ? -3.586 -5.005 10.205 1.00 89.75 86 LYS A N 1
ATOM 710 C CA . LYS A 1 86 ? -3.982 -6.424 10.127 1.00 89.75 86 LYS A CA 1
ATOM 711 C C . LYS A 1 86 ? -5.347 -6.666 10.769 1.00 89.75 86 LYS A C 1
ATOM 713 O O . LYS A 1 86 ? -6.051 -7.583 10.360 1.00 89.75 86 LYS A O 1
ATOM 718 N N . CYS A 1 87 ? -5.713 -5.854 11.758 1.00 91.31 87 CYS A N 1
ATOM 719 C CA . CYS A 1 87 ? -6.975 -5.956 12.484 1.00 91.31 87 CYS A CA 1
ATOM 720 C C . CYS A 1 87 ? -8.115 -5.164 11.820 1.00 91.31 87 CYS A C 1
ATOM 722 O O . CYS A 1 87 ? -9.284 -5.449 12.088 1.00 91.31 87 CYS A O 1
ATOM 724 N N . ILE A 1 88 ? -7.792 -4.189 10.964 1.00 89.31 88 ILE A N 1
ATOM 725 C CA . ILE A 1 88 ? -8.744 -3.440 10.135 1.00 89.31 88 ILE A CA 1
ATOM 726 C C . ILE A 1 88 ? -8.613 -3.942 8.698 1.00 89.31 88 ILE A C 1
ATOM 728 O O . ILE A 1 88 ? -7.745 -3.500 7.946 1.00 89.31 88 ILE A O 1
ATOM 732 N N . ALA A 1 89 ? -9.466 -4.900 8.328 1.00 81.94 89 ALA A N 1
ATOM 733 C CA . ALA A 1 89 ? -9.426 -5.524 7.012 1.00 81.94 89 ALA A CA 1
ATOM 734 C C . ALA A 1 89 ? -9.409 -4.470 5.895 1.00 81.94 89 ALA A C 1
ATOM 736 O O . ALA A 1 89 ? -10.148 -3.486 5.933 1.00 81.94 89 ALA A O 1
ATOM 737 N N . ASN A 1 90 ? -8.576 -4.704 4.881 1.00 86.69 90 ASN A N 1
ATOM 738 C CA . ASN A 1 90 ? -8.516 -3.911 3.652 1.00 86.69 90 ASN A CA 1
ATOM 739 C C . ASN A 1 90 ? -8.046 -2.448 3.808 1.00 86.69 90 ASN A C 1
ATOM 741 O O . ASN A 1 90 ? -8.020 -1.715 2.816 1.00 86.69 90 ASN A O 1
ATOM 745 N N . ARG A 1 91 ? -7.609 -2.020 5.004 1.00 90.44 91 ARG A N 1
ATOM 746 C CA . ARG A 1 91 ? -6.898 -0.749 5.222 1.00 90.44 91 ARG A CA 1
ATOM 747 C C . ARG A 1 91 ? -5.403 -1.002 5.371 1.00 90.44 91 ARG A C 1
ATOM 749 O O . ARG A 1 91 ? -4.960 -1.905 6.068 1.00 90.44 91 ARG A O 1
ATOM 756 N N . THR A 1 92 ? -4.591 -0.187 4.711 1.00 92.44 92 THR A N 1
ATOM 757 C CA . THR A 1 92 ? -3.128 -0.292 4.784 1.00 92.44 92 THR A CA 1
ATOM 758 C C . THR A 1 92 ? -2.579 0.407 6.036 1.00 92.44 92 THR A C 1
ATOM 760 O O . THR A 1 92 ? -3.202 1.344 6.548 1.00 92.44 92 THR A O 1
ATOM 763 N N . PRO A 1 93 ? -1.361 0.058 6.498 1.00 91.94 93 PRO A N 1
ATOM 764 C CA . PRO A 1 93 ? -0.707 0.765 7.605 1.00 91.94 93 PRO A CA 1
ATOM 765 C C . PRO A 1 93 ? -0.560 2.270 7.355 1.00 91.94 93 PRO A C 1
ATOM 767 O O . PRO A 1 93 ? -0.652 3.076 8.276 1.00 91.94 93 PRO A O 1
ATOM 770 N N . GLN A 1 94 ? -0.351 2.660 6.094 1.00 90.44 94 GLN A N 1
ATOM 771 C CA . GLN A 1 94 ? -0.235 4.062 5.704 1.00 90.44 94 GLN A CA 1
ATOM 772 C C . GLN A 1 94 ? -1.572 4.799 5.820 1.00 90.44 94 GLN A C 1
ATOM 774 O O . GLN A 1 94 ? -1.582 5.948 6.250 1.00 90.44 94 GLN A O 1
ATOM 779 N N . GLN A 1 95 ? -2.685 4.146 5.473 1.00 92.19 95 GLN A N 1
ATOM 780 C CA . GLN A 1 95 ? -4.020 4.715 5.658 1.00 92.19 95 GLN A CA 1
ATOM 781 C C . GLN A 1 95 ? -4.356 4.867 7.141 1.00 92.19 95 GLN A C 1
ATOM 783 O O . GLN A 1 95 ? -4.822 5.929 7.528 1.00 92.19 95 GLN A O 1
ATOM 788 N N . CYS A 1 96 ? -4.070 3.852 7.965 1.00 92.94 96 CYS A N 1
ATOM 789 C CA . CYS A 1 96 ? -4.312 3.914 9.411 1.00 92.94 96 CYS A CA 1
ATOM 790 C C . CYS A 1 96 ? -3.543 5.076 10.053 1.00 92.94 96 CYS A C 1
ATOM 792 O O . CYS A 1 96 ? -4.128 5.895 10.751 1.00 92.94 96 CYS A O 1
ATOM 794 N N . ARG A 1 97 ? -2.247 5.202 9.735 1.00 93.06 97 ARG A N 1
ATOM 795 C CA . ARG A 1 97 ? -1.413 6.309 10.217 1.00 93.06 97 ARG A CA 1
ATOM 796 C C . ARG A 1 97 ? -1.891 7.678 9.733 1.00 93.06 97 ARG A C 1
ATOM 798 O O . 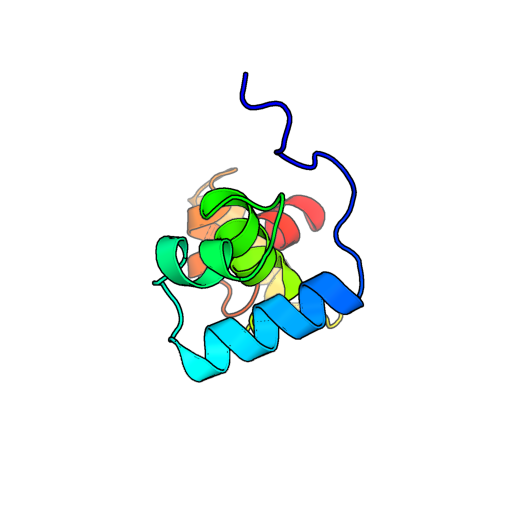ARG A 1 97 ? -1.700 8.651 10.438 1.00 93.06 97 ARG A O 1
ATOM 805 N N . GLY A 1 98 ? -2.399 7.771 8.505 1.00 92.56 98 GLY A N 1
ATOM 806 C CA . GLY A 1 98 ? -2.881 9.037 7.949 1.00 92.56 98 GLY A CA 1
ATOM 807 C C . GLY A 1 98 ? -4.254 9.455 8.474 1.00 92.56 98 GLY A C 1
ATOM 808 O O . GLY A 1 98 ? -4.615 10.617 8.326 1.00 92.56 98 GLY A O 1
ATOM 809 N N . ARG A 1 99 ? -5.026 8.512 9.028 1.00 93.25 99 ARG A N 1
ATOM 810 C CA . ARG A 1 99 ? -6.329 8.778 9.642 1.00 93.25 99 ARG A CA 1
ATOM 811 C C . ARG A 1 99 ? -6.207 9.224 11.100 1.00 93.25 99 ARG A C 1
ATOM 813 O O . ARG A 1 99 ? -7.021 10.042 11.516 1.00 93.25 99 ARG A O 1
ATOM 820 N N . TRP A 1 100 ? -5.243 8.659 11.830 1.00 90.06 100 TRP A N 1
ATOM 821 C CA . TRP A 1 100 ? -4.895 9.043 13.200 1.00 90.06 100 TRP A CA 1
ATOM 822 C C . TRP A 1 100 ? -4.253 10.430 13.257 1.00 90.06 100 TRP A C 1
ATOM 824 O O . TRP A 1 100 ? -4.676 11.227 14.120 1.00 90.06 100 TRP A O 1
#

Nearest PDB structures (foldseek):
  1h89-assembly1_C  TM=9.476E-01  e=2.878E-09  Mus musculus
  1h8a-assembly1_C  TM=9.211E-01  e=1.225E-08  Avian myeloblastosis virus
  1h88-assembly1_C  TM=9.372E-01  e=2.064E-08  Mus musculus
  6jui-assembly1_A  TM=8.799E-01  e=2.644E-07  Pyricularia oryzae
  1gv2-assembly1_A  TM=5.890E-01  e=1.245E-07  Mus musculus

InterPro domains:
  IPR001005 SANT/Myb domain [PS50090] (2-53)
  IPR001005 SANT/Myb domain [PS50090] (54-100)
  IPR001005 SANT/Myb domain [SM00717] (6-55)
  IPR001005 SANT/Myb domain [SM00717] (58-100)
  IPR001005 SANT/Myb domain [cd00167] (9-53)
  IPR001005 SANT/Myb domain [cd00167] (61-100)
  IPR009057 Homedomain-like superfamily [SSF46689] (4-100)
  IPR017930 Myb domain [PS51294] (2-57)
  IPR017930 Myb domain [PS51294] (58-100)
  IPR051575 Myb-like DNA-binding [PTHR46621] (1-100)

Radius of gyration: 15.93 Å; Cα contacts (8 Å, |Δi|>4): 84; chains: 1; bounding box: 42×23×41 Å

Mean predicted aligned error: 5.54 Å